Protein AF-A0A1S6U7Y1-F1 (afdb_monomer)

pLDDT: mean 90.06, std 8.34, range [51.19, 96.62]

Secondary structure (DSSP, 8-state):
--HHHHHHHHHHHTT-HHHHHHHHHT--GGG-SSHHHHHHHHHHHHHHHHHHHHHHHHHHHHHHHHHHHHHH--

Sequence (74 aa):
MSDWLKSFKISFLNKDIDTLIKLISEFDKDNFKNLDELNEASSLILEVREIFKQEQISLEGEIKKLQNVKRYTK

Structure (mmCIF, N/CA/C/O backbone):
data_AF-A0A1S6U7Y1-F1
#
_entry.id   AF-A0A1S6U7Y1-F1
#
loop_
_atom_site.group_PDB
_atom_site.id
_atom_site.type_symbol
_atom_site.label_atom_id
_atom_site.label_alt_id
_atom_site.label_comp_id
_atom_site.label_asym_id
_atom_site.label_entity_id
_atom_site.label_seq_id
_atom_site.pdbx_PDB_ins_code
_atom_site.Cartn_x
_atom_site.Cartn_y
_atom_site.Cartn_z
_atom_site.occupancy
_atom_site.B_iso_or_equiv
_atom_site.auth_seq_id
_atom_site.auth_comp_id
_atom_site.auth_asym_id
_atom_site.auth_atom_id
_atom_site.pdbx_PDB_model_num
ATOM 1 N N . MET A 1 1 ? 10.792 3.695 -16.503 1.00 77.31 1 MET A N 1
ATOM 2 C CA . MET A 1 1 ? 9.737 3.469 -15.504 1.00 77.31 1 MET A CA 1
ATOM 3 C C . MET A 1 1 ? 9.007 2.186 -15.837 1.00 77.31 1 MET A C 1
ATOM 5 O O . MET A 1 1 ? 8.399 2.123 -16.907 1.00 77.31 1 MET A O 1
ATOM 9 N N . SER A 1 2 ? 9.116 1.186 -14.963 1.00 89.50 2 SER A N 1
ATOM 10 C CA . SER A 1 2 ? 8.364 -0.071 -15.057 1.00 89.50 2 SER A CA 1
ATOM 11 C C . SER A 1 2 ? 6.848 0.170 -15.093 1.00 89.50 2 SER A C 1
ATOM 13 O O . SER A 1 2 ? 6.344 1.153 -14.541 1.00 89.50 2 SER A O 1
ATOM 15 N N . ASP A 1 3 ? 6.110 -0.720 -15.758 1.00 92.75 3 ASP A N 1
ATOM 16 C CA . ASP A 1 3 ? 4.646 -0.616 -15.837 1.00 92.75 3 ASP A CA 1
ATOM 17 C C . ASP A 1 3 ? 3.987 -0.826 -14.470 1.00 92.75 3 ASP A C 1
ATOM 19 O O . ASP A 1 3 ? 2.981 -0.182 -14.166 1.00 92.75 3 ASP A O 1
ATOM 23 N N . TRP A 1 4 ? 4.619 -1.627 -13.605 1.00 94.62 4 TRP A N 1
ATOM 24 C CA . TRP A 1 4 ? 4.253 -1.735 -12.195 1.00 94.62 4 TRP A CA 1
ATOM 25 C C . TRP A 1 4 ? 4.304 -0.365 -11.503 1.00 94.62 4 TRP A C 1
ATOM 27 O O . TRP A 1 4 ? 3.312 0.061 -10.921 1.00 94.62 4 TRP A O 1
ATOM 37 N N . LEU A 1 5 ? 5.412 0.380 -11.631 1.00 94.44 5 LEU A N 1
ATOM 38 C CA . LEU A 1 5 ? 5.602 1.664 -10.940 1.00 94.44 5 LEU A CA 1
ATOM 39 C C . LEU A 1 5 ? 4.652 2.752 -11.450 1.00 94.44 5 LEU A C 1
ATOM 41 O O . LEU A 1 5 ? 4.139 3.548 -10.664 1.00 94.44 5 LEU A O 1
ATOM 45 N N . LYS A 1 6 ? 4.372 2.768 -12.758 1.00 95.12 6 LYS A N 1
ATOM 46 C CA . LYS A 1 6 ? 3.345 3.652 -13.329 1.00 95.12 6 LYS A CA 1
ATOM 47 C C . LYS A 1 6 ? 1.965 3.338 -12.759 1.00 95.12 6 LYS A C 1
ATOM 49 O O . LYS A 1 6 ? 1.279 4.251 -12.306 1.00 95.12 6 LYS A O 1
ATOM 54 N N . SER A 1 7 ? 1.580 2.061 -12.769 1.00 95.19 7 SER A N 1
ATOM 55 C CA . SER A 1 7 ? 0.275 1.614 -12.273 1.00 95.19 7 SER A CA 1
ATOM 56 C C . SER A 1 7 ? 0.126 1.932 -10.790 1.00 95.19 7 SER A C 1
ATOM 58 O O . SER A 1 7 ? -0.879 2.506 -10.386 1.00 95.19 7 SE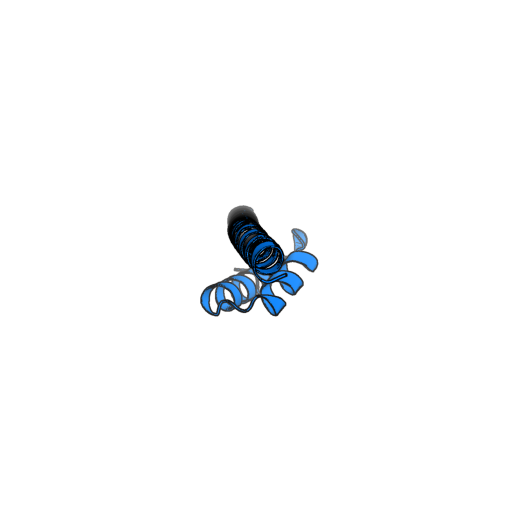R A O 1
ATOM 60 N N . PHE A 1 8 ? 1.177 1.683 -10.005 1.00 95.88 8 PHE A N 1
ATOM 61 C CA . PHE A 1 8 ? 1.210 1.986 -8.580 1.00 95.88 8 PHE A CA 1
ATOM 62 C C . PHE A 1 8 ? 0.965 3.469 -8.304 1.00 95.88 8 PHE A C 1
ATOM 64 O O . PHE A 1 8 ? 0.102 3.811 -7.502 1.00 95.88 8 PHE A O 1
ATOM 71 N N . LYS A 1 9 ? 1.680 4.366 -8.996 1.00 95.19 9 LYS A N 1
ATOM 72 C CA . LYS A 1 9 ? 1.513 5.818 -8.829 1.00 95.19 9 LYS A CA 1
ATOM 73 C C . LYS A 1 9 ? 0.110 6.294 -9.208 1.00 95.19 9 LYS A C 1
ATOM 75 O O . LYS A 1 9 ? -0.445 7.143 -8.517 1.00 95.19 9 LYS A O 1
ATOM 80 N N . ILE A 1 10 ? -0.473 5.749 -10.277 1.00 96.62 10 ILE A N 1
ATOM 81 C CA . ILE A 1 10 ? -1.848 6.075 -10.685 1.00 96.62 10 ILE A CA 1
ATOM 82 C C . ILE A 1 10 ? -2.842 5.624 -9.610 1.00 96.62 10 ILE A C 1
ATOM 84 O O . ILE A 1 10 ? -3.673 6.421 -9.176 1.00 96.62 10 ILE A O 1
ATOM 88 N N . SER A 1 11 ? -2.735 4.379 -9.141 1.00 95.44 11 SER A N 1
ATOM 89 C CA . SER A 1 11 ? -3.594 3.854 -8.075 1.00 95.44 11 SER A CA 1
ATOM 90 C C . SER A 1 11 ? -3.432 4.635 -6.773 1.00 95.44 11 SER A C 1
ATOM 92 O O . SER A 1 11 ? -4.423 4.917 -6.107 1.00 95.44 11 SER A O 1
ATOM 94 N N . PHE A 1 12 ? -2.211 5.066 -6.450 1.00 93.56 12 PHE A N 1
ATOM 95 C CA . PHE A 1 12 ? -1.930 5.910 -5.291 1.00 93.56 12 PHE A CA 1
ATOM 96 C C . PHE A 1 12 ? -2.644 7.263 -5.372 1.00 93.56 12 PHE A C 1
ATOM 98 O O . PHE A 1 12 ? -3.357 7.639 -4.444 1.00 93.56 12 PHE A O 1
ATOM 105 N N . LEU A 1 13 ? -2.531 7.965 -6.505 1.00 93.94 13 LEU A N 1
ATOM 106 C CA . LEU A 1 13 ? -3.215 9.246 -6.724 1.00 93.94 13 LEU A CA 1
ATOM 107 C C . LEU A 1 13 ? -4.740 9.109 -6.674 1.00 93.94 13 LEU A C 1
ATOM 109 O O . LEU A 1 13 ? -5.423 9.975 -6.128 1.00 93.94 13 LEU A O 1
ATOM 113 N N . ASN A 1 14 ? -5.264 8.006 -7.206 1.00 95.12 14 ASN A N 1
ATOM 114 C CA . ASN A 1 14 ? -6.695 7.717 -7.210 1.00 95.12 14 ASN A CA 1
ATOM 115 C C . ASN A 1 14 ? -7.211 7.166 -5.874 1.00 95.12 14 ASN A C 1
ATOM 117 O O . ASN A 1 14 ? -8.416 6.964 -5.740 1.00 95.12 14 ASN A O 1
ATOM 121 N N . LYS A 1 15 ? -6.327 6.922 -4.896 1.00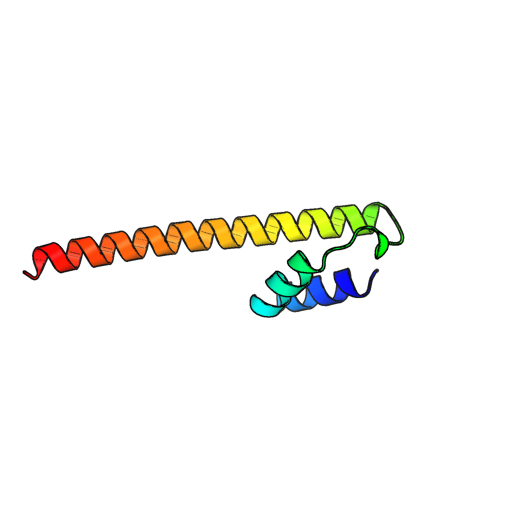 89.88 15 LYS A N 1
ATOM 122 C CA . LYS A 1 15 ? -6.647 6.232 -3.636 1.00 89.88 15 LYS A CA 1
ATOM 123 C C . LYS A 1 15 ? -7.349 4.885 -3.866 1.00 89.88 15 LYS A C 1
ATOM 125 O O . LYS A 1 15 ? -8.216 4.486 -3.094 1.00 89.88 15 LYS A O 1
ATOM 130 N N . ASP A 1 16 ? -6.978 4.194 -4.941 1.00 93.94 16 ASP A N 1
ATOM 131 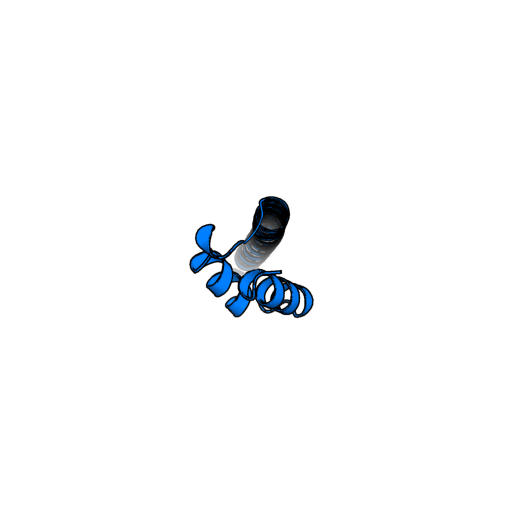C CA . ASP A 1 16 ? -7.497 2.872 -5.282 1.00 93.94 16 ASP A CA 1
ATOM 132 C C . ASP A 1 16 ? -6.774 1.809 -4.448 1.00 93.94 16 ASP A C 1
ATOM 134 O O . ASP A 1 16 ? -5.735 1.264 -4.833 1.00 93.94 16 ASP A O 1
ATOM 138 N N . ILE A 1 17 ? -7.317 1.577 -3.255 1.00 89.94 17 ILE A N 1
ATOM 139 C CA . ILE A 1 17 ? -6.729 0.713 -2.233 1.00 89.94 17 ILE A CA 1
ATOM 140 C C . ILE A 1 17 ? -6.640 -0.743 -2.691 1.00 89.94 17 ILE A C 1
ATOM 142 O O . ILE A 1 17 ? -5.616 -1.387 -2.459 1.00 89.94 17 ILE A O 1
ATOM 146 N N . ASP A 1 18 ? -7.662 -1.251 -3.379 1.00 91.38 18 ASP A N 1
ATOM 147 C CA . ASP A 1 18 ? -7.691 -2.641 -3.834 1.00 91.38 18 ASP A CA 1
ATOM 148 C C . ASP A 1 18 ? -6.575 -2.904 -4.850 1.00 91.38 18 ASP A C 1
ATOM 150 O O . ASP A 1 18 ? -5.826 -3.883 -4.738 1.00 91.38 18 ASP A O 1
ATOM 154 N N . THR A 1 19 ? -6.394 -1.983 -5.801 1.00 94.75 19 THR A N 1
ATOM 155 C CA . THR A 1 19 ? -5.307 -2.089 -6.777 1.00 94.75 19 THR A CA 1
ATOM 156 C C . THR A 1 19 ? -3.938 -1.912 -6.118 1.00 94.75 19 THR A C 1
ATOM 158 O O . THR A 1 19 ? -3.008 -2.644 -6.460 1.00 94.75 19 THR A O 1
ATOM 161 N N . LEU A 1 20 ? -3.795 -1.011 -5.139 1.00 94.31 20 LEU A N 1
ATOM 162 C CA . LEU A 1 20 ? -2.545 -0.861 -4.383 1.00 94.31 20 LEU A CA 1
ATOM 163 C C . LEU A 1 20 ? -2.167 -2.150 -3.646 1.00 94.31 20 LEU A C 1
ATOM 165 O O . LEU A 1 20 ? -1.029 -2.598 -3.759 1.00 94.31 20 LEU A O 1
ATOM 169 N N . ILE A 1 21 ? -3.104 -2.782 -2.934 1.00 93.12 21 ILE A N 1
ATOM 170 C CA . ILE A 1 21 ? -2.856 -4.043 -2.217 1.00 93.12 21 ILE A CA 1
ATOM 171 C C . ILE A 1 21 ? -2.426 -5.138 -3.195 1.00 93.12 21 ILE A C 1
ATOM 173 O O . ILE A 1 21 ? -1.433 -5.829 -2.949 1.00 93.12 21 ILE A O 1
ATOM 177 N N . LYS A 1 22 ? -3.133 -5.263 -4.324 1.00 95.38 22 LYS A N 1
ATOM 178 C CA . LYS A 1 22 ? -2.786 -6.226 -5.370 1.00 95.38 22 LYS A CA 1
ATOM 179 C C . LYS A 1 22 ? -1.366 -5.992 -5.889 1.00 95.38 22 LYS A C 1
ATOM 181 O O . LYS A 1 22 ? -0.554 -6.915 -5.868 1.00 95.38 22 LYS A O 1
ATOM 186 N N . LEU A 1 23 ? -1.035 -4.761 -6.273 1.00 95.31 23 LEU A N 1
ATOM 187 C CA . LEU A 1 23 ? 0.292 -4.417 -6.788 1.00 95.31 23 LEU A CA 1
ATOM 188 C C . LEU A 1 23 ? 1.399 -4.658 -5.754 1.00 95.31 23 LEU A C 1
ATOM 190 O O . LEU A 1 23 ? 2.461 -5.149 -6.125 1.00 95.31 23 LEU A O 1
ATOM 194 N N . ILE A 1 24 ? 1.162 -4.371 -4.467 1.00 93.94 24 ILE A N 1
ATOM 195 C CA . ILE A 1 24 ? 2.116 -4.682 -3.386 1.00 93.94 24 ILE A CA 1
ATOM 196 C C . ILE A 1 24 ? 2.355 -6.193 -3.294 1.00 93.94 24 ILE A C 1
ATOM 198 O O . ILE A 1 24 ? 3.494 -6.615 -3.105 1.00 93.94 24 ILE A O 1
ATOM 202 N N . SER A 1 25 ? 1.302 -7.006 -3.415 1.00 93.44 25 SER A N 1
ATOM 203 C CA . SER A 1 25 ? 1.415 -8.469 -3.358 1.00 93.44 25 SER A CA 1
ATOM 204 C C . SER A 1 25 ? 2.142 -9.068 -4.566 1.00 93.44 25 SER A C 1
ATOM 206 O O . SER A 1 25 ? 2.828 -10.076 -4.431 1.00 93.44 25 SER A O 1
ATOM 208 N N . GLU A 1 26 ? 2.036 -8.412 -5.723 1.00 93.81 26 GLU A N 1
ATOM 209 C CA . GLU A 1 26 ? 2.679 -8.786 -6.987 1.00 93.81 26 GLU A CA 1
ATOM 210 C C . GLU A 1 26 ? 4.035 -8.077 -7.185 1.00 93.81 26 GLU A C 1
ATOM 212 O O . GLU A 1 26 ? 4.593 -8.091 -8.283 1.00 93.81 26 GLU A O 1
ATOM 217 N N . PHE A 1 27 ? 4.567 -7.415 -6.149 1.00 93.81 27 PHE A N 1
ATOM 218 C CA . PHE A 1 27 ? 5.840 -6.708 -6.242 1.00 93.81 27 PHE A CA 1
ATOM 219 C C . PHE A 1 27 ? 6.987 -7.686 -6.509 1.00 93.81 27 PHE A C 1
ATOM 221 O O . PHE A 1 27 ? 7.284 -8.563 -5.696 1.00 93.81 27 PHE A O 1
ATOM 228 N N . ASP A 1 28 ? 7.680 -7.465 -7.622 1.00 92.56 28 ASP A N 1
ATOM 229 C CA . ASP A 1 28 ? 8.867 -8.215 -8.008 1.00 92.56 28 ASP A CA 1
ATOM 230 C C . ASP A 1 28 ? 9.975 -7.247 -8.428 1.00 92.56 28 ASP A C 1
ATOM 232 O O . ASP A 1 28 ? 9.797 -6.414 -9.322 1.00 92.56 28 ASP A O 1
ATOM 236 N N . LYS A 1 29 ? 11.132 -7.366 -7.772 1.00 90.31 29 LYS A N 1
ATOM 237 C CA . LYS A 1 29 ? 12.324 -6.555 -8.037 1.00 90.31 29 LYS A CA 1
ATOM 238 C C . LYS A 1 29 ? 12.850 -6.744 -9.465 1.00 90.31 29 LYS A C 1
ATOM 240 O O . LYS A 1 29 ? 13.457 -5.820 -10.001 1.00 90.31 29 LYS A O 1
ATOM 245 N N . ASP A 1 30 ? 12.590 -7.896 -10.084 1.00 90.88 30 ASP A N 1
ATOM 246 C CA . ASP A 1 30 ? 13.074 -8.218 -11.427 1.00 90.88 30 ASP A CA 1
ATOM 247 C C . ASP A 1 30 ? 12.319 -7.420 -12.512 1.00 90.88 30 ASP A C 1
ATOM 249 O O . ASP A 1 30 ? 12.799 -7.271 -13.637 1.00 90.88 30 ASP A O 1
ATOM 253 N N . ASN A 1 31 ? 11.187 -6.792 -12.160 1.00 87.0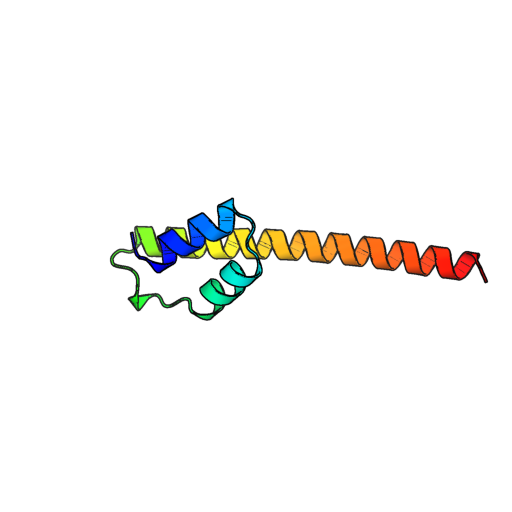6 31 ASN A N 1
ATOM 254 C CA . ASN A 1 31 ? 10.443 -5.880 -13.037 1.00 87.06 31 ASN A CA 1
ATOM 255 C C . ASN A 1 31 ? 11.090 -4.488 -13.181 1.00 87.06 31 ASN A C 1
ATOM 257 O O . ASN A 1 31 ? 10.596 -3.653 -13.950 1.00 87.06 31 ASN A O 1
ATOM 261 N N . PHE A 1 32 ? 12.170 -4.201 -1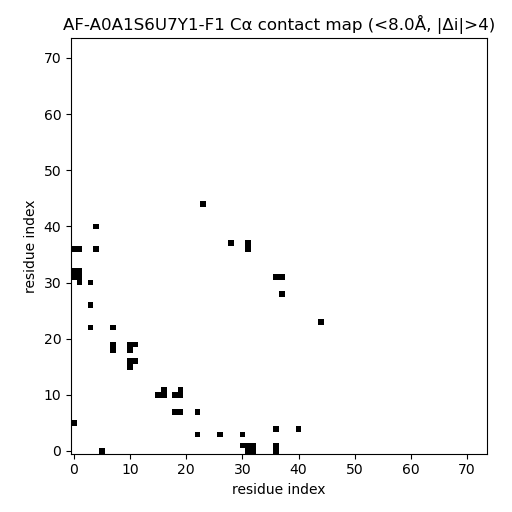2.447 1.00 92.00 32 PHE A N 1
ATOM 262 C CA . PHE A 1 32 ? 12.802 -2.884 -12.400 1.00 92.00 32 PHE A CA 1
ATOM 263 C C . PHE A 1 32 ? 14.135 -2.871 -13.146 1.00 92.00 32 PHE A C 1
ATOM 265 O O . PHE A 1 32 ? 15.006 -3.711 -12.944 1.00 92.00 32 PHE A O 1
ATOM 272 N N . LYS A 1 33 ? 14.308 -1.873 -14.021 1.00 88.94 33 LYS A N 1
ATOM 273 C CA . LYS A 1 33 ? 15.487 -1.767 -14.899 1.00 88.94 33 LYS A CA 1
ATOM 274 C C . LYS A 1 33 ? 16.701 -1.134 -14.224 1.00 88.94 33 LYS A C 1
ATOM 276 O O . LYS A 1 33 ? 17.807 -1.234 -14.747 1.00 88.94 33 LYS A O 1
ATOM 281 N N . ASN A 1 34 ? 16.495 -0.417 -13.125 1.00 93.25 34 ASN A N 1
ATOM 282 C CA . ASN A 1 34 ? 17.547 0.289 -12.408 1.00 93.25 34 ASN A CA 1
ATOM 283 C C . ASN A 1 34 ? 17.207 0.403 -10.916 1.00 93.25 34 ASN A C 1
ATOM 285 O O . ASN 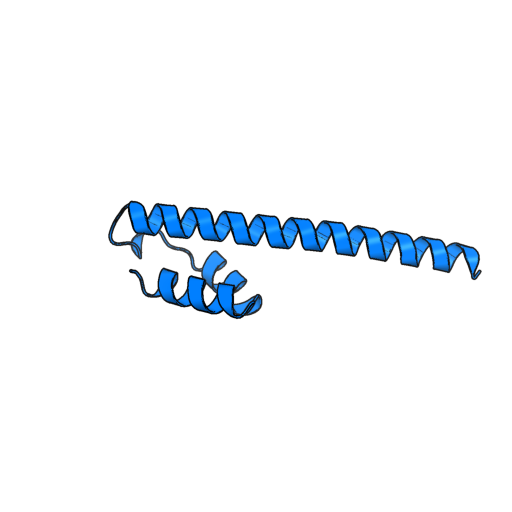A 1 34 ? 16.060 0.223 -10.500 1.00 93.25 34 ASN A O 1
ATOM 289 N N . LEU A 1 35 ? 18.242 0.696 -10.128 1.00 93.44 35 LEU A N 1
ATOM 290 C CA . LEU A 1 35 ? 18.155 0.795 -8.675 1.00 93.44 35 LEU A CA 1
ATOM 291 C C . LEU A 1 35 ? 17.285 1.975 -8.221 1.00 93.44 35 LEU A C 1
ATOM 293 O O . LEU A 1 35 ? 16.596 1.860 -7.213 1.00 93.44 35 LEU A O 1
ATOM 297 N N . ASP A 1 36 ? 17.274 3.078 -8.970 1.00 94.12 36 ASP A N 1
ATOM 298 C CA . ASP A 1 36 ? 16.494 4.269 -8.620 1.00 94.12 36 ASP A CA 1
ATOM 299 C C . ASP A 1 36 ? 14.987 3.989 -8.663 1.00 94.12 36 ASP A C 1
ATOM 301 O O . ASP A 1 36 ? 14.270 4.316 -7.720 1.00 94.12 36 ASP A O 1
ATOM 305 N N . GLU A 1 37 ? 14.505 3.307 -9.707 1.00 93.50 37 GLU A N 1
ATOM 306 C CA . GLU A 1 37 ? 13.103 2.892 -9.816 1.00 93.50 37 GLU A CA 1
ATOM 307 C C . GLU A 1 37 ? 12.719 1.887 -8.720 1.00 93.50 37 GLU A C 1
ATOM 309 O O . GLU A 1 37 ? 11.603 1.935 -8.202 1.00 93.50 37 GLU A O 1
ATOM 314 N N . LEU A 1 38 ? 13.638 0.993 -8.341 1.00 94.75 38 LEU A N 1
ATOM 315 C CA . LEU A 1 38 ? 13.413 0.027 -7.265 1.00 94.75 38 LEU A CA 1
ATOM 316 C C . LEU A 1 38 ? 13.337 0.710 -5.889 1.00 94.75 38 LEU A C 1
ATOM 318 O O . LEU A 1 38 ? 12.486 0.365 -5.064 1.00 94.75 38 LEU A O 1
ATOM 322 N N . ASN A 1 39 ? 14.208 1.691 -5.648 1.00 94.94 39 ASN A N 1
ATOM 323 C CA . ASN A 1 39 ? 14.204 2.498 -4.430 1.00 94.94 39 ASN A CA 1
ATOM 324 C C . ASN A 1 39 ? 12.928 3.337 -4.333 1.00 94.94 39 ASN A C 1
ATOM 326 O O . ASN A 1 39 ? 12.306 3.389 -3.273 1.00 94.94 39 ASN A O 1
ATOM 330 N N . GLU A 1 40 ? 12.503 3.940 -5.444 1.00 94.94 40 GLU A N 1
ATOM 331 C CA . GLU A 1 40 ? 11.248 4.682 -5.513 1.00 94.94 40 GLU A CA 1
ATOM 332 C C . GLU A 1 40 ? 10.049 3.777 -5.201 1.00 94.94 40 GLU A C 1
ATOM 334 O O . GLU A 1 40 ? 9.237 4.106 -4.336 1.00 94.94 40 GLU A O 1
ATOM 339 N N . ALA A 1 41 ? 9.964 2.606 -5.837 1.00 94.44 41 ALA A N 1
ATOM 340 C CA . ALA A 1 41 ? 8.906 1.638 -5.564 1.00 94.44 41 ALA A CA 1
ATOM 341 C C . ALA A 1 41 ? 8.883 1.204 -4.092 1.00 94.44 41 ALA A C 1
ATOM 343 O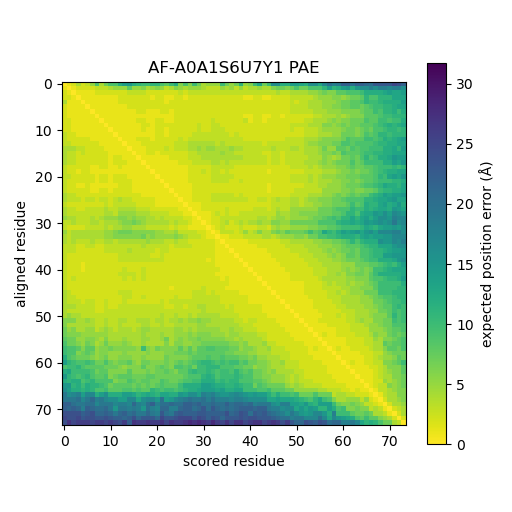 O . ALA A 1 41 ? 7.824 1.180 -3.468 1.00 94.44 41 ALA A O 1
ATOM 344 N N . SER A 1 42 ? 10.052 0.924 -3.513 1.00 93.81 42 SER A N 1
ATOM 345 C CA . SER A 1 42 ? 10.175 0.548 -2.101 1.00 93.81 42 SER A CA 1
ATOM 346 C C . SER A 1 42 ? 9.702 1.666 -1.167 1.00 93.81 42 SER A C 1
ATOM 348 O O . SER A 1 42 ? 8.973 1.397 -0.212 1.00 93.81 42 SER A O 1
ATOM 350 N N . SER A 1 43 ? 10.062 2.920 -1.457 1.00 94.94 43 SER A N 1
ATOM 351 C CA . SER A 1 43 ? 9.616 4.087 -0.685 1.00 94.94 43 SER A CA 1
ATOM 352 C C . SER A 1 43 ? 8.098 4.257 -0.739 1.00 94.94 43 SER A C 1
ATOM 354 O O . SER A 1 43 ? 7.464 4.458 0.294 1.00 94.94 43 SER A O 1
ATOM 356 N N . LEU A 1 44 ? 7.505 4.118 -1.925 1.00 94.50 44 LEU A N 1
ATOM 357 C CA . LEU A 1 44 ? 6.058 4.223 -2.118 1.00 94.50 44 LEU A CA 1
ATOM 358 C C . LEU A 1 44 ? 5.289 3.115 -1.384 1.00 94.50 44 LEU A C 1
ATOM 360 O O . LEU A 1 44 ? 4.250 3.372 -0.779 1.00 94.50 44 LEU A O 1
ATOM 364 N N . ILE A 1 45 ? 5.812 1.885 -1.377 1.00 94.50 45 ILE A N 1
ATOM 365 C CA . ILE A 1 45 ? 5.222 0.782 -0.604 1.00 94.50 45 ILE A CA 1
ATOM 366 C C . ILE A 1 45 ? 5.244 1.097 0.898 1.00 94.50 45 ILE A C 1
ATOM 368 O O . ILE A 1 45 ? 4.269 0.817 1.599 1.00 94.50 45 ILE A O 1
ATOM 372 N N . LEU A 1 46 ? 6.341 1.666 1.409 1.00 94.19 46 LEU A N 1
ATOM 373 C CA . LEU A 1 46 ? 6.448 2.052 2.819 1.00 94.19 46 LEU A CA 1
ATOM 374 C C . LEU A 1 46 ? 5.463 3.167 3.182 1.00 94.19 46 LEU A C 1
ATOM 376 O O . LEU A 1 46 ? 4.813 3.077 4.221 1.00 94.19 46 LEU A O 1
ATOM 380 N N . GLU A 1 47 ? 5.311 4.169 2.318 1.00 93.00 47 GLU A N 1
ATOM 381 C CA . GLU A 1 47 ? 4.357 5.263 2.509 1.00 93.00 47 GLU A CA 1
ATOM 382 C C . GLU A 1 47 ? 2.912 4.748 2.594 1.00 93.00 47 GLU A C 1
ATOM 384 O O . GLU A 1 47 ? 2.194 5.063 3.544 1.00 93.00 47 GLU A O 1
ATOM 389 N N . VAL A 1 48 ? 2.510 3.869 1.670 1.00 92.44 48 VAL A N 1
ATOM 390 C CA . VAL A 1 48 ? 1.177 3.241 1.686 1.00 92.44 48 VAL A CA 1
ATOM 391 C C . VAL A 1 48 ? 0.945 2.432 2.965 1.00 92.44 48 VAL A C 1
ATOM 393 O O . VAL A 1 48 ? -0.128 2.506 3.564 1.00 92.44 48 VAL A O 1
ATOM 396 N N . ARG A 1 49 ? 1.949 1.678 3.430 1.00 91.00 49 ARG A N 1
ATOM 397 C CA . ARG A 1 49 ? 1.842 0.912 4.684 1.00 91.00 49 ARG A CA 1
ATOM 398 C C . ARG A 1 49 ? 1.649 1.809 5.900 1.00 91.00 49 ARG A C 1
ATOM 400 O O . ARG A 1 49 ? 0.879 1.453 6.790 1.00 91.00 49 ARG A O 1
ATOM 407 N N . GLU A 1 50 ? 2.341 2.942 5.950 1.00 92.00 50 GLU A N 1
ATOM 408 C CA . GLU A 1 50 ? 2.201 3.888 7.055 1.00 92.00 50 GLU A CA 1
ATOM 409 C C . GLU A 1 50 ? 0.805 4.523 7.063 1.00 92.00 50 GLU A C 1
ATOM 411 O O . GLU A 1 50 ? 0.181 4.596 8.122 1.00 92.00 50 GLU A O 1
ATOM 416 N N . ILE A 1 51 ? 0.264 4.874 5.891 1.00 89.19 51 ILE A N 1
ATOM 417 C CA . ILE A 1 51 ? -1.118 5.361 5.757 1.00 89.19 51 ILE A CA 1
ATOM 418 C C . ILE A 1 51 ? -2.111 4.323 6.298 1.00 89.19 51 ILE A C 1
ATOM 420 O O . ILE A 1 51 ? -2.916 4.646 7.172 1.00 89.19 51 ILE A O 1
ATOM 424 N N . PHE A 1 52 ? -2.017 3.059 5.869 1.00 88.06 52 PHE A N 1
ATOM 425 C CA . PHE A 1 52 ? -2.919 2.008 6.361 1.00 88.06 52 PHE A CA 1
ATOM 426 C C . PHE A 1 52 ? -2.815 1.785 7.866 1.00 88.06 52 PHE A C 1
ATOM 428 O O . PHE A 1 52 ? -3.825 1.577 8.537 1.00 88.06 52 PHE A O 1
ATOM 435 N N . LYS A 1 53 ? -1.606 1.860 8.426 1.00 90.62 53 LYS A N 1
ATOM 436 C CA . LYS A 1 53 ? -1.405 1.744 9.870 1.00 90.62 53 LYS A CA 1
ATOM 437 C C . LYS A 1 53 ? -2.071 2.895 10.627 1.00 90.62 53 LYS A C 1
ATOM 439 O O . LYS A 1 53 ? -2.684 2.663 11.668 1.00 90.62 53 LYS A O 1
ATOM 444 N N . GLN A 1 54 ? -1.968 4.123 10.121 1.00 90.75 54 GLN A N 1
ATOM 445 C CA . GLN A 1 54 ? -2.623 5.286 10.724 1.00 90.75 54 GLN A CA 1
ATOM 446 C C . GLN A 1 54 ? -4.150 5.171 10.663 1.00 90.75 54 GLN A C 1
ATOM 448 O O . GLN A 1 54 ? -4.819 5.402 11.673 1.00 90.75 54 GLN A O 1
ATOM 453 N N . GLU A 1 55 ? -4.701 4.744 9.525 1.00 88.38 55 GLU A N 1
ATOM 454 C CA . GLU A 1 55 ? -6.139 4.501 9.380 1.00 88.38 55 GLU A CA 1
ATOM 455 C C . GLU A 1 55 ? -6.631 3.388 10.312 1.00 88.38 55 GLU A C 1
ATOM 457 O O . GLU A 1 55 ? -7.647 3.560 10.989 1.00 88.38 55 GLU A O 1
ATOM 462 N N . GLN A 1 56 ? -5.879 2.288 10.438 1.00 89.19 56 GLN A N 1
ATOM 463 C CA . GLN A 1 56 ? -6.194 1.211 11.378 1.00 89.19 56 GLN A CA 1
ATOM 464 C C . GLN A 1 56 ? -6.276 1.731 12.821 1.00 89.19 56 GLN A C 1
ATOM 466 O O . GLN A 1 56 ? -7.250 1.454 13.522 1.00 89.19 56 GLN A O 1
ATOM 471 N N . ILE A 1 57 ? -5.286 2.512 13.266 1.00 90.62 57 ILE A N 1
ATOM 472 C CA . ILE A 1 57 ? -5.275 3.097 14.617 1.00 90.62 57 ILE A CA 1
ATOM 473 C C . ILE A 1 57 ? -6.491 4.012 14.824 1.00 90.62 57 ILE A C 1
ATOM 475 O O . ILE A 1 57 ? -7.119 3.972 15.887 1.00 90.62 57 ILE A O 1
ATOM 479 N N . SER A 1 58 ? -6.845 4.817 13.816 1.00 91.00 58 SER A N 1
ATOM 480 C CA . SER A 1 58 ? -8.025 5.687 13.870 1.00 91.00 58 SER A CA 1
ATOM 481 C C . SER A 1 58 ? -9.310 4.875 14.057 1.00 91.00 58 SER A C 1
ATOM 483 O O . SER A 1 58 ? -10.077 5.135 14.990 1.00 91.00 58 SER A O 1
ATOM 485 N N . LEU A 1 59 ? -9.506 3.837 13.237 1.00 90.38 59 LEU A N 1
ATOM 486 C CA . LEU A 1 59 ? -10.667 2.946 13.304 1.00 90.38 59 LEU A CA 1
ATOM 487 C C . LEU A 1 59 ? -10.760 2.211 14.646 1.00 90.38 59 LEU A C 1
ATOM 489 O O . LEU A 1 59 ? -11.833 2.148 15.246 1.00 90.38 59 LEU A O 1
ATOM 493 N N . GLU A 1 60 ? -9.646 1.700 15.174 1.00 91.62 60 GLU A N 1
ATOM 494 C CA . GLU A 1 60 ? -9.611 1.080 16.504 1.00 91.62 60 GLU A CA 1
ATOM 495 C C . GLU A 1 60 ? -10.030 2.064 17.608 1.00 91.62 60 GLU A C 1
ATOM 497 O O . GLU A 1 60 ? -10.741 1.695 18.552 1.00 91.62 60 GLU A O 1
ATOM 502 N N . GLY A 1 61 ? -9.618 3.330 17.494 1.00 91.94 61 GLY A N 1
ATOM 503 C CA . GLY A 1 61 ? -10.031 4.404 18.394 1.00 91.94 61 GLY A CA 1
ATOM 504 C C . GLY A 1 61 ? -11.535 4.680 18.334 1.00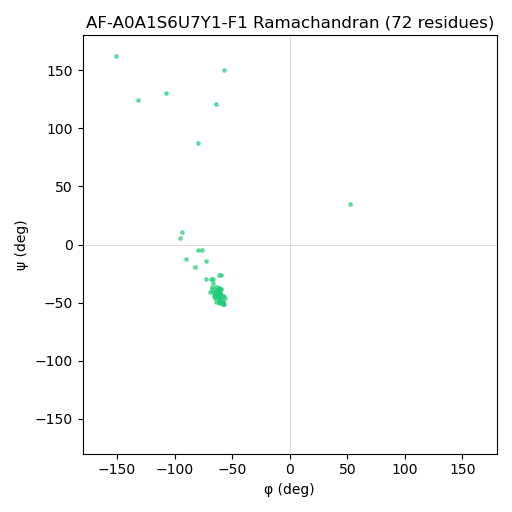 91.94 61 GLY A C 1
ATOM 505 O O . GLY A 1 61 ? -12.183 4.824 19.375 1.00 91.94 61 GLY A O 1
ATOM 506 N N . GLU A 1 62 ? -12.111 4.717 17.134 1.00 92.06 62 GLU A N 1
ATOM 507 C CA . GLU A 1 62 ? -13.551 4.898 16.926 1.00 92.06 62 GLU A CA 1
ATOM 508 C C . GLU A 1 62 ? -14.368 3.718 17.456 1.00 92.06 62 GLU A C 1
ATOM 510 O O . GLU A 1 62 ? -15.339 3.920 18.190 1.00 92.06 62 GLU A O 1
ATOM 515 N N .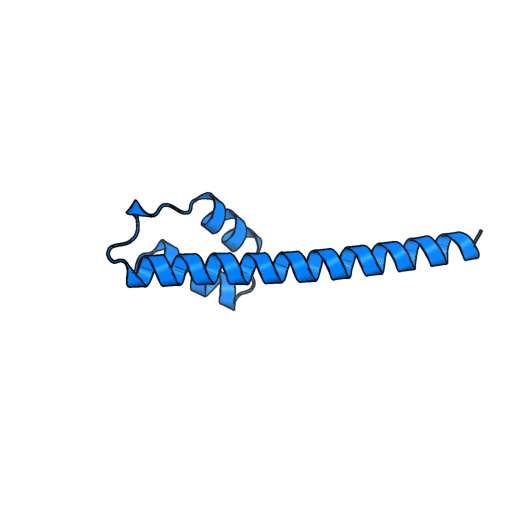 ILE A 1 63 ? -13.932 2.484 17.192 1.00 92.12 63 ILE A N 1
ATOM 516 C CA . ILE A 1 63 ? -14.567 1.272 17.725 1.00 92.12 63 ILE A CA 1
ATOM 517 C C . ILE A 1 63 ? -14.582 1.304 19.257 1.00 92.12 63 ILE A C 1
ATOM 519 O O . ILE A 1 63 ? -15.619 1.030 19.868 1.00 92.12 63 ILE A O 1
ATOM 523 N N . LYS A 1 64 ? -13.473 1.693 19.902 1.00 91.44 64 LYS A N 1
ATOM 524 C CA . LYS A 1 64 ? -13.414 1.844 21.367 1.00 91.44 64 LYS A CA 1
ATOM 525 C C . LYS A 1 64 ? -14.413 2.885 21.881 1.00 91.44 64 LYS A C 1
ATOM 527 O O . LYS A 1 64 ? -15.084 2.639 22.885 1.00 91.44 64 LYS A O 1
ATOM 532 N N . LYS A 1 65 ? -14.560 4.026 21.196 1.00 90.56 65 LYS A N 1
ATOM 533 C CA . LYS A 1 65 ? -15.567 5.046 21.548 1.00 90.56 65 LYS A CA 1
ATOM 534 C C . LYS A 1 65 ? -16.985 4.480 21.450 1.00 90.56 65 LYS A C 1
ATOM 536 O O . LYS A 1 65 ? -17.752 4.619 22.401 1.00 90.56 65 LYS A O 1
ATOM 541 N N . LEU A 1 66 ? -17.312 3.786 20.358 1.00 90.25 66 LEU A N 1
ATOM 542 C CA . LEU A 1 66 ? -18.622 3.153 20.159 1.00 90.25 66 LEU A CA 1
ATOM 543 C C . LEU A 1 66 ? -18.925 2.093 21.231 1.00 90.25 66 LEU A C 1
ATOM 545 O O . LEU A 1 66 ? -20.033 2.049 21.769 1.00 90.25 66 LEU A O 1
ATOM 549 N N . GLN A 1 67 ? -17.938 1.269 21.593 1.00 86.94 67 GLN A N 1
ATOM 550 C CA . GLN A 1 67 ? -18.068 0.285 22.672 1.00 86.94 67 GLN A CA 1
ATOM 551 C C . GLN A 1 67 ? -18.343 0.944 24.027 1.00 86.94 67 GLN A C 1
ATOM 553 O O . GLN A 1 67 ? -19.180 0.446 24.782 1.00 86.94 67 GLN A O 1
ATOM 558 N N . ASN A 1 68 ? -17.677 2.062 24.331 1.00 82.56 68 ASN A N 1
ATOM 559 C CA . ASN A 1 68 ? -17.919 2.809 25.563 1.00 82.56 68 ASN A CA 1
ATOM 560 C C . ASN A 1 68 ? -19.333 3.390 25.592 1.00 82.56 68 ASN A C 1
ATOM 562 O O . ASN A 1 68 ? -20.033 3.185 26.577 1.00 82.56 68 ASN A O 1
ATOM 566 N N . VAL A 1 69 ? -19.800 4.019 24.508 1.00 81.69 69 VAL A N 1
ATOM 567 C CA . VAL A 1 69 ? -21.177 4.543 24.424 1.00 81.69 69 VAL A CA 1
ATOM 568 C C . VAL A 1 69 ? -22.202 3.434 24.673 1.00 81.69 69 VAL A C 1
ATOM 570 O O . VAL A 1 69 ? -23.079 3.601 25.517 1.00 81.69 69 VAL A O 1
ATOM 573 N N . LYS A 1 70 ? -22.033 2.261 24.045 1.00 71.56 70 LYS A N 1
ATOM 574 C CA . LYS A 1 70 ? -22.915 1.096 24.235 1.00 71.56 70 LYS A CA 1
ATOM 575 C C . LYS A 1 70 ? -22.964 0.588 25.685 1.00 71.56 70 LYS A C 1
ATOM 577 O O . LYS A 1 70 ? -23.961 -0.011 26.077 1.00 71.56 70 LYS A O 1
ATOM 582 N N . ARG A 1 71 ? -21.915 0.806 26.490 1.00 68.69 71 ARG A N 1
ATOM 583 C CA . ARG A 1 71 ? -21.922 0.473 27.929 1.00 68.69 71 ARG A CA 1
ATOM 584 C C . ARG A 1 71 ? -22.781 1.432 28.754 1.00 68.69 71 ARG A C 1
ATOM 586 O O . ARG A 1 71 ? -23.316 0.995 29.761 1.00 68.69 71 ARG A O 1
ATOM 593 N N . TYR A 1 72 ? -22.921 2.690 28.331 1.00 61.19 72 TYR A N 1
ATOM 594 C CA . TYR A 1 72 ? -23.719 3.710 29.025 1.00 61.19 72 TYR A CA 1
ATOM 595 C C . TYR A 1 72 ? -25.182 3.775 28.566 1.00 61.19 72 TYR A C 1
ATOM 597 O O . TYR A 1 72 ? -25.986 4.436 29.210 1.00 61.19 72 TYR A O 1
ATOM 605 N N . THR A 1 73 ? -25.534 3.122 27.453 1.00 59.28 73 THR A N 1
ATOM 606 C CA . THR A 1 73 ? -26.926 3.019 26.960 1.00 59.28 73 THR A CA 1
ATOM 607 C C . THR A 1 73 ? -27.635 1.729 27.398 1.00 59.28 73 THR A C 1
ATOM 609 O O . THR A 1 73 ? -28.743 1.461 26.937 1.00 59.28 73 THR A O 1
ATOM 612 N N . LYS A 1 74 ? -26.987 0.916 28.241 1.00 51.19 74 LYS A N 1
ATOM 613 C CA . LYS A 1 74 ? -27.565 -0.258 28.910 1.00 51.19 74 LYS A CA 1
ATOM 614 C C . LYS A 1 74 ? -28.100 0.138 30.278 1.00 51.19 74 LYS A C 1
ATOM 616 O O . LYS A 1 74 ? -29.125 -0.457 30.666 1.00 51.19 74 LYS A O 1
#

Foldseek 3Di:
DFPLLVQLVVCVVVVVVVSNVVSVVVDDPVSDPDPVSVVVVVVSNVVVVVVVVVVVVVVVVVVVVVVVVVVVVD

Mean predicted aligned error: 5.57 Å

Organism: NCBI:txid1874362

Solvent-accessible surface area (backbone atoms only — not comparable to full-atom values): 4301 Å² total; per-residue (Å²): 133,39,70,65,57,53,51,47,54,52,26,58,77,68,65,36,60,70,59,42,54,50,52,64,74,66,64,55,78,86,66,42,96,46,67,67,61,46,52,49,50,54,51,53,53,51,53,54,51,50,51,52,52,53,50,49,54,51,51,54,52,50,52,52,51,53,55,52,52,58,64,75,75,109

Radius of gyration: 17.61 Å; Cα contacts (8 Å, |Δi|>4): 26; chains: 1; bounding box: 46×18×45 Å